Protein AF-A0A3M1YEK5-F1 (afdb_monomer_lite)

Foldseek 3Di:
DDKDWPDKAWDDDPDPDPDTKIKTKIFDQAAPDDDDFDWDWDQDPVPGTFTWGKHFPQDDPRGTIIIIIHD

Secondary structure (DSSP, 8-state):
-PEEEEEEEE-----SSS---EEEEEEES-SSS-PPSEEEEEEETTTEEEEEEEEEEEEETTEEEEEEEE-

pLDDT: mean 88.09, std 10.61, range [56.28, 97.44]

Sequence (71 aa):
YPLTLISAQPIVTQSHNNRQSFSLTLEHERTDIYLQQGTYPLEHSALGVLHLFIVPLGPHSTGMQYEVIFN

Structure (mmCIF, N/CA/C/O backbone):
data_AF-A0A3M1YEK5-F1
#
_entry.id   AF-A0A3M1YEK5-F1
#
loop_
_atom_site.group_PDB
_atom_site.id
_atom_site.type_symbol
_atom_site.label_atom_id
_atom_site.label_alt_id
_atom_site.label_comp_id
_atom_site.label_asym_id
_atom_site.label_entity_id
_atom_site.label_seq_id
_atom_site.pdbx_PDB_ins_code
_atom_site.Cartn_x
_atom_site.Cartn_y
_atom_site.Cartn_z
_atom_site.occupancy
_atom_site.B_iso_or_equiv
_atom_site.auth_seq_id
_atom_site.auth_comp_id
_atom_site.auth_asym_id
_atom_site.auth_atom_id
_atom_site.pdbx_PDB_model_num
ATOM 1 N N . TYR A 1 1 ? 7.729 -13.477 -1.071 1.00 66.19 1 TYR A N 1
ATOM 2 C CA . TYR A 1 1 ? 8.921 -12.615 -1.146 1.00 66.19 1 TYR A CA 1
ATOM 3 C C . TYR A 1 1 ? 8.696 -11.445 -0.207 1.00 66.19 1 TYR A C 1
ATOM 5 O O . TYR A 1 1 ? 7.547 -11.022 -0.103 1.00 66.19 1 TYR A O 1
ATOM 13 N N . PRO A 1 2 ? 9.711 -11.018 0.559 1.00 82.44 2 PRO A N 1
ATOM 14 C CA . PRO A 1 2 ? 9.553 -9.923 1.510 1.00 82.44 2 PRO A CA 1
ATOM 15 C C . PRO A 1 2 ? 9.312 -8.594 0.780 1.00 82.44 2 PRO A C 1
ATOM 17 O O . PRO A 1 2 ? 9.757 -8.411 -0.351 1.00 82.44 2 PRO A O 1
ATOM 20 N N . LEU A 1 3 ? 8.593 -7.684 1.437 1.00 88.25 3 LEU A N 1
ATOM 21 C CA . LEU A 1 3 ? 8.500 -6.279 1.045 1.00 88.25 3 LEU A CA 1
ATOM 22 C C . LEU A 1 3 ? 9.498 -5.486 1.885 1.00 88.25 3 LEU A C 1
ATOM 24 O O . LEU A 1 3 ? 9.550 -5.662 3.104 1.00 88.25 3 LEU A O 1
ATOM 28 N N . THR A 1 4 ? 10.248 -4.599 1.245 1.00 92.12 4 THR A N 1
ATOM 29 C CA . THR A 1 4 ? 11.174 -3.690 1.925 1.00 92.12 4 THR A CA 1
ATOM 30 C C . THR A 1 4 ? 10.503 -2.336 2.103 1.00 92.12 4 THR A C 1
ATOM 32 O O . THR A 1 4 ? 9.980 -1.771 1.145 1.00 92.12 4 THR A O 1
ATOM 35 N N . LEU A 1 5 ? 10.513 -1.803 3.327 1.00 94.06 5 LEU A N 1
ATOM 36 C CA . LEU A 1 5 ? 10.043 -0.446 3.604 1.00 94.06 5 LEU A CA 1
ATOM 37 C C . LEU A 1 5 ? 11.099 0.567 3.154 1.00 94.06 5 LEU A C 1
ATOM 39 O O . LEU A 1 5 ? 12.203 0.587 3.693 1.00 94.06 5 LEU A O 1
ATOM 43 N N . ILE A 1 6 ? 10.742 1.414 2.191 1.00 94.44 6 ILE A N 1
ATOM 44 C CA . ILE A 1 6 ? 11.606 2.475 1.664 1.00 94.44 6 ILE A CA 1
ATOM 45 C C . ILE A 1 6 ? 11.377 3.782 2.421 1.00 94.44 6 ILE A C 1
ATOM 47 O O . ILE A 1 6 ? 12.329 4.467 2.790 1.00 94.44 6 ILE A O 1
ATOM 51 N N . SER A 1 7 ? 10.116 4.141 2.664 1.00 94.69 7 SER A N 1
ATOM 52 C CA . SER A 1 7 ? 9.770 5.375 3.366 1.00 94.69 7 SER A CA 1
ATOM 53 C C . SER A 1 7 ? 8.408 5.279 4.053 1.00 94.69 7 SER A C 1
ATOM 55 O O . SER A 1 7 ? 7.563 4.466 3.679 1.00 94.69 7 SER A O 1
ATOM 57 N N . ALA A 1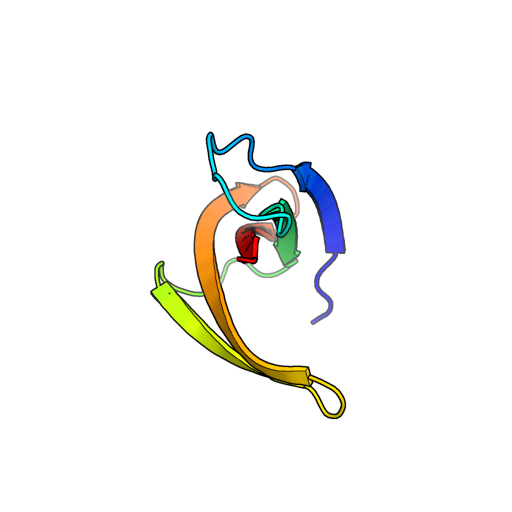 8 ? 8.206 6.128 5.060 1.00 96.12 8 ALA A N 1
ATOM 58 C CA . ALA A 1 8 ? 6.923 6.364 5.708 1.00 96.12 8 ALA A CA 1
ATOM 59 C C . ALA A 1 8 ? 6.724 7.876 5.839 1.00 96.12 8 ALA A C 1
ATOM 61 O O . ALA A 1 8 ? 7.594 8.561 6.382 1.00 96.12 8 ALA A O 1
ATOM 62 N N . GLN A 1 9 ? 5.613 8.402 5.326 1.00 94.12 9 GLN A N 1
ATOM 63 C CA . GLN A 1 9 ? 5.362 9.840 5.276 1.00 94.12 9 GLN A CA 1
ATOM 64 C C . GLN A 1 9 ? 3.950 10.176 5.761 1.00 94.12 9 GLN A C 1
ATOM 66 O O . GLN A 1 9 ? 2.993 9.495 5.393 1.00 94.12 9 GLN A O 1
ATOM 71 N N . PRO A 1 10 ? 3.781 11.232 6.574 1.00 92.06 10 PRO A N 1
ATOM 72 C CA . PRO A 1 10 ? 2.454 11.730 6.895 1.00 92.06 10 PRO A CA 1
ATOM 73 C C . PRO A 1 10 ? 1.791 12.309 5.643 1.00 92.06 10 PRO A C 1
ATOM 75 O O . PRO A 1 10 ? 2.412 13.061 4.893 1.00 92.06 10 PRO A O 1
ATOM 78 N N . ILE A 1 11 ? 0.501 12.040 5.466 1.00 86.69 11 ILE A N 1
ATOM 79 C CA . ILE A 1 11 ? -0.310 12.724 4.463 1.00 86.69 11 ILE A CA 1
ATOM 80 C C . ILE A 1 11 ? -0.901 13.949 5.152 1.00 86.69 11 ILE A C 1
ATOM 82 O O . ILE A 1 11 ? -1.715 13.843 6.071 1.00 86.69 11 ILE A O 1
ATOM 86 N N . VAL A 1 12 ? -0.456 15.133 4.736 1.00 78.31 12 VAL A N 1
ATOM 87 C CA . VAL A 1 12 ? -0.969 16.394 5.274 1.00 78.31 12 VAL A CA 1
ATOM 88 C C . VAL A 1 12 ? -2.342 16.656 4.662 1.00 78.31 12 VAL A C 1
ATOM 90 O O . VAL A 1 12 ? -2.472 17.305 3.628 1.00 78.31 12 VAL A O 1
ATOM 93 N N . THR A 1 13 ? -3.382 16.133 5.301 1.00 64.75 13 THR A N 1
ATOM 94 C CA . THR A 1 13 ? -4.768 16.504 5.015 1.00 64.75 13 THR A CA 1
ATOM 95 C C . THR A 1 13 ? -5.235 17.546 6.021 1.00 64.75 13 THR A C 1
ATOM 97 O O . THR A 1 13 ? -4.970 17.430 7.216 1.00 64.75 13 THR A O 1
ATOM 100 N N . GLN A 1 14 ? -5.983 18.555 5.568 1.00 60.41 14 GLN A N 1
ATOM 101 C CA . GLN A 1 14 ? -6.747 19.444 6.451 1.00 60.41 14 GLN A CA 1
ATOM 102 C C . GLN A 1 14 ? -7.954 18.683 7.032 1.00 60.41 14 GLN A C 1
ATOM 104 O O . GLN A 1 14 ? -9.109 18.969 6.728 1.00 60.41 14 GLN A O 1
ATOM 109 N N . SER A 1 15 ? -7.703 17.639 7.815 1.00 56.28 15 SER A N 1
ATOM 110 C CA . SER A 1 15 ? -8.740 16.842 8.461 1.00 56.28 15 SER A CA 1
ATOM 111 C C . SER A 1 15 ? -9.008 17.390 9.861 1.00 56.28 15 SER A C 1
ATOM 113 O O . SER A 1 15 ? -8.114 17.446 10.696 1.00 56.28 15 SER A O 1
ATOM 115 N N . HIS A 1 16 ? -10.264 17.746 10.142 1.00 57.56 16 HIS A N 1
ATOM 116 C CA . HIS A 1 16 ? -10.740 18.203 11.459 1.00 57.56 16 HIS A CA 1
ATOM 117 C C . HIS A 1 16 ? -10.790 17.080 12.523 1.00 57.56 16 HIS A C 1
ATOM 119 O O . HIS A 1 16 ? -11.356 17.267 13.596 1.00 57.56 16 HIS A O 1
ATOM 125 N N . ASN A 1 17 ? -10.218 15.908 12.229 1.00 60.97 17 ASN A N 1
ATOM 126 C CA . ASN A 1 17 ? -10.159 14.748 13.114 1.00 60.97 17 ASN A CA 1
ATOM 127 C C . ASN A 1 17 ? -8.708 14.483 13.532 1.00 60.97 17 ASN A C 1
ATOM 129 O O . ASN A 1 17 ? -7.802 14.568 12.710 1.00 60.97 17 ASN A O 1
ATOM 133 N N . ASN A 1 18 ? -8.508 14.054 14.782 1.00 64.88 18 ASN A N 1
ATOM 134 C CA . ASN A 1 18 ? -7.202 13.693 15.365 1.00 64.88 18 ASN A CA 1
ATOM 135 C C . ASN A 1 18 ? -6.505 12.480 14.706 1.00 64.88 18 ASN A C 1
ATOM 137 O O . ASN A 1 18 ? -5.475 12.026 15.201 1.00 64.88 18 ASN A O 1
ATOM 141 N N . ARG A 1 19 ? -7.062 11.913 13.630 1.00 73.50 19 ARG A N 1
ATOM 142 C CA . ARG A 1 19 ? -6.490 10.761 12.932 1.00 73.50 19 ARG A CA 1
ATOM 143 C C . ARG A 1 19 ? -5.758 11.253 11.691 1.00 73.50 19 ARG A C 1
ATOM 145 O O . ARG A 1 19 ? -6.383 11.724 10.747 1.00 73.50 19 ARG A O 1
ATOM 152 N N . GLN A 1 20 ? -4.433 11.186 11.746 1.00 82.06 20 GLN A N 1
ATOM 153 C CA . GLN A 1 20 ? -3.554 11.610 10.667 1.00 82.06 20 GLN A CA 1
ATOM 154 C C . GLN A 1 20 ? -3.274 10.428 9.739 1.00 82.06 20 GLN A C 1
ATOM 156 O O . GLN A 1 20 ? -2.734 9.410 10.176 1.00 82.06 20 GLN A O 1
ATOM 161 N N . SER A 1 21 ? -3.639 10.577 8.468 1.00 89.94 21 SER A N 1
ATOM 162 C CA . SER A 1 21 ? -3.304 9.610 7.427 1.00 89.94 21 SER A CA 1
ATOM 163 C C . SER A 1 21 ? -1.798 9.598 7.156 1.00 89.94 21 SER A C 1
ATOM 165 O O . SER A 1 21 ? -1.101 10.601 7.339 1.00 89.94 21 SER A O 1
ATOM 167 N N . PHE A 1 22 ? -1.285 8.465 6.693 1.00 93.31 22 PHE A N 1
ATOM 168 C CA . PHE A 1 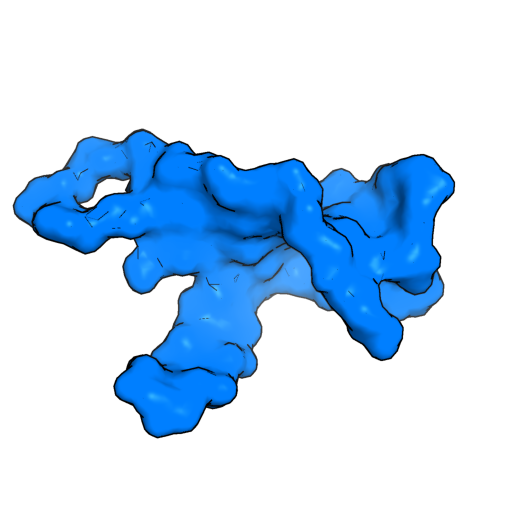22 ? 0.111 8.318 6.283 1.00 93.31 22 PHE A CA 1
ATOM 169 C C . PHE A 1 22 ? 0.219 7.365 5.095 1.00 93.31 22 PHE A C 1
ATOM 171 O O . PHE A 1 22 ? -0.659 6.524 4.882 1.00 93.31 22 PHE A O 1
ATOM 178 N N . SER A 1 23 ? 1.294 7.492 4.323 1.00 95.75 23 SER A N 1
ATOM 179 C CA . SER A 1 23 ? 1.648 6.540 3.278 1.00 95.75 23 SER A CA 1
ATOM 180 C C . SER A 1 23 ? 2.980 5.859 3.566 1.00 95.75 23 SER A C 1
ATOM 182 O O . SER A 1 23 ? 3.857 6.402 4.243 1.00 95.75 23 SER A O 1
ATOM 184 N N . LEU A 1 24 ? 3.107 4.629 3.075 1.00 96.31 24 LEU A N 1
ATOM 185 C CA . LEU A 1 24 ? 4.341 3.856 3.069 1.00 96.31 24 LEU A CA 1
ATOM 186 C C . LEU A 1 24 ? 4.755 3.611 1.623 1.00 96.31 24 LEU A C 1
ATOM 188 O O . LEU A 1 24 ? 3.935 3.156 0.825 1.00 96.31 24 LEU A O 1
ATOM 192 N N . THR A 1 25 ? 6.025 3.828 1.297 1.00 95.56 25 THR A N 1
ATOM 193 C CA . THR A 1 25 ? 6.603 3.309 0.055 1.00 95.56 25 THR A CA 1
ATOM 194 C C . THR A 1 25 ? 7.231 1.955 0.341 1.00 95.56 25 THR A C 1
ATOM 196 O O . THR A 1 25 ? 8.145 1.849 1.162 1.00 95.56 25 THR A O 1
ATOM 199 N N . LEU A 1 26 ? 6.742 0.924 -0.338 1.00 94.19 26 LEU A N 1
ATOM 200 C CA . LEU A 1 26 ? 7.238 -0.443 -0.245 1.00 94.19 26 LEU A CA 1
ATOM 201 C C . LEU A 1 26 ? 7.850 -0.865 -1.577 1.00 94.19 26 LEU A C 1
ATOM 203 O O . LEU A 1 26 ? 7.337 -0.522 -2.640 1.00 94.19 26 LEU A O 1
ATOM 207 N N . GLU A 1 27 ? 8.910 -1.659 -1.518 1.00 92.69 27 GLU A N 1
ATOM 208 C CA . GLU A 1 27 ? 9.541 -2.254 -2.690 1.00 92.69 27 GLU A CA 1
ATOM 209 C C . GLU A 1 27 ? 9.463 -3.779 -2.628 1.00 92.69 27 GLU A C 1
ATOM 211 O O . GLU A 1 27 ? 9.690 -4.395 -1.584 1.00 92.69 27 GLU A O 1
ATOM 216 N N . HIS A 1 28 ? 9.124 -4.385 -3.761 1.00 90.50 28 HIS A N 1
ATOM 217 C CA . HIS A 1 28 ? 9.042 -5.824 -3.947 1.00 90.50 28 HIS A CA 1
ATOM 218 C C . HIS A 1 28 ? 10.043 -6.268 -5.008 1.00 90.50 28 HIS A C 1
ATOM 220 O O . HIS A 1 28 ? 9.974 -5.786 -6.129 1.00 90.50 28 HIS A O 1
ATOM 226 N N . GLU A 1 29 ? 10.897 -7.246 -4.715 1.00 86.56 29 GLU A N 1
ATOM 227 C CA . GLU A 1 29 ? 12.003 -7.653 -5.605 1.00 86.56 29 GLU A CA 1
ATOM 228 C C . GLU A 1 29 ? 11.566 -8.226 -6.968 1.00 86.56 29 GLU A C 1
ATOM 230 O O . GLU A 1 29 ? 12.363 -8.328 -7.899 1.00 86.56 29 GLU A O 1
ATOM 235 N N . ARG A 1 30 ? 10.295 -8.622 -7.116 1.00 81.38 30 ARG A N 1
ATOM 236 C CA . ARG A 1 30 ? 9.772 -9.139 -8.389 1.00 81.38 30 ARG A CA 1
ATOM 237 C C . ARG A 1 30 ? 9.053 -8.073 -9.196 1.00 81.38 30 ARG A C 1
ATOM 239 O O . ARG A 1 30 ? 8.248 -7.320 -8.653 1.00 81.38 30 ARG A O 1
ATOM 246 N N . THR A 1 31 ? 9.276 -8.123 -10.504 1.00 77.56 31 THR A N 1
ATOM 247 C CA . THR A 1 31 ? 8.639 -7.275 -11.520 1.00 77.56 31 THR A CA 1
ATOM 248 C C . THR A 1 31 ? 7.616 -8.022 -12.381 1.00 77.56 31 THR A C 1
ATOM 250 O O . THR A 1 31 ? 6.881 -7.392 -13.135 1.00 77.56 31 THR A O 1
ATOM 253 N N . ASP A 1 32 ? 7.542 -9.352 -12.279 1.00 79.00 32 ASP A N 1
ATOM 254 C CA . ASP A 1 32 ? 6.658 -10.196 -13.094 1.00 79.00 32 ASP A CA 1
ATOM 255 C C . ASP A 1 32 ? 5.240 -10.348 -12.518 1.00 79.00 32 ASP A C 1
ATOM 257 O O . ASP A 1 32 ? 4.312 -10.719 -13.234 1.00 79.00 32 ASP A O 1
ATOM 261 N N . ILE A 1 33 ? 5.059 -10.034 -11.234 1.00 80.38 33 ILE A N 1
ATOM 262 C CA . ILE A 1 33 ? 3.764 -10.002 -10.553 1.00 80.38 33 ILE A CA 1
ATOM 263 C C . ILE A 1 33 ? 3.636 -8.653 -9.864 1.00 80.38 33 ILE A C 1
ATOM 265 O O . ILE A 1 33 ? 4.502 -8.279 -9.070 1.00 80.38 33 ILE A O 1
ATOM 269 N N . TYR A 1 34 ? 2.539 -7.948 -10.136 1.00 87.00 34 TYR A N 1
ATOM 270 C CA . TYR A 1 34 ? 2.257 -6.678 -9.488 1.00 87.00 34 TYR A CA 1
ATOM 271 C C . TYR A 1 34 ? 0.790 -6.521 -9.101 1.00 87.00 34 TYR A C 1
ATOM 273 O O . TYR A 1 34 ? -0.111 -7.059 -9.748 1.00 87.00 34 TYR A O 1
ATOM 281 N N . LEU A 1 35 ? 0.565 -5.783 -8.014 1.00 90.44 35 LEU A N 1
ATOM 282 C CA . LEU A 1 35 ? -0.771 -5.360 -7.613 1.00 90.44 35 LEU A CA 1
ATOM 283 C C . LEU A 1 35 ? -1.211 -4.180 -8.477 1.00 90.44 35 LEU A C 1
ATOM 285 O O . LEU A 1 35 ? -0.450 -3.237 -8.698 1.00 90.44 35 LEU A O 1
ATOM 289 N N . GLN A 1 36 ? -2.450 -4.247 -8.955 1.00 94.12 36 GLN A N 1
ATOM 290 C CA . GLN A 1 36 ? -3.086 -3.120 -9.621 1.00 94.12 36 GLN A CA 1
ATOM 291 C C . GLN A 1 36 ? -3.425 -2.035 -8.600 1.00 94.12 36 GLN A C 1
ATOM 293 O O . GLN A 1 36 ? -3.505 -2.287 -7.398 1.00 94.12 36 GLN A O 1
ATOM 298 N N . GLN A 1 37 ? -3.649 -0.818 -9.083 1.00 97.12 37 GLN A N 1
ATOM 299 C CA . GLN A 1 37 ? -4.156 0.239 -8.221 1.00 97.12 37 GLN A CA 1
ATOM 300 C C . GLN A 1 37 ? -5.537 -0.143 -7.677 1.00 97.12 37 GLN A C 1
ATOM 302 O O . GLN A 1 37 ? -6.432 -0.494 -8.449 1.00 97.12 37 GLN A O 1
ATOM 307 N N . GLY A 1 38 ? -5.737 -0.038 -6.365 1.00 97.25 38 GLY A N 1
ATOM 308 C CA . GLY A 1 38 ? -7.028 -0.362 -5.770 1.00 97.25 38 GLY A CA 1
ATOM 309 C C . GLY A 1 38 ? -7.023 -0.452 -4.253 1.00 97.25 38 GLY A C 1
ATOM 310 O O . GLY A 1 38 ? -5.995 -0.293 -3.599 1.00 97.25 38 GLY A O 1
ATOM 311 N N . THR A 1 39 ? -8.207 -0.712 -3.700 1.00 97.44 39 THR A N 1
ATOM 312 C CA . THR A 1 39 ? -8.399 -0.920 -2.264 1.00 97.44 39 THR A CA 1
ATOM 313 C C . THR A 1 39 ? -8.392 -2.409 -1.949 1.00 97.44 39 THR A C 1
ATOM 315 O O . THR A 1 39 ? -9.259 -3.148 -2.415 1.00 97.44 39 THR A O 1
ATOM 318 N N . TYR A 1 40 ? -7.446 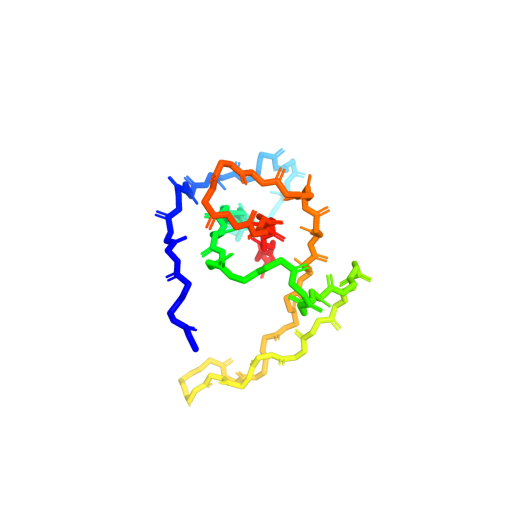-2.833 -1.118 1.00 95.75 40 TYR A N 1
ATOM 319 C CA . TYR A 1 40 ? -7.256 -4.220 -0.716 1.00 95.75 40 TYR A CA 1
ATOM 320 C C . TYR A 1 40 ? -7.576 -4.394 0.774 1.00 95.75 40 TYR A C 1
ATOM 322 O O . TYR A 1 40 ? -7.109 -3.597 1.593 1.00 95.75 40 TYR A O 1
ATOM 330 N N . PRO A 1 41 ? -8.368 -5.412 1.155 1.00 96.00 41 PRO A N 1
ATOM 331 C CA . PRO A 1 41 ? -8.574 -5.739 2.557 1.00 96.00 41 PRO A CA 1
ATOM 332 C C . PRO A 1 41 ? -7.313 -6.396 3.135 1.00 96.00 41 PRO A C 1
ATOM 334 O O . PRO A 1 41 ? -6.788 -7.357 2.574 1.00 96.00 41 PRO A O 1
ATOM 337 N N . LEU A 1 42 ? -6.847 -5.892 4.275 1.00 93.81 42 LEU A N 1
ATOM 338 C CA . LEU A 1 42 ? -5.812 -6.495 5.105 1.00 93.81 42 LEU A CA 1
ATOM 339 C C . LEU A 1 42 ? -6.440 -6.917 6.432 1.00 93.81 42 LEU A C 1
ATOM 341 O O . LEU A 1 42 ? -6.877 -6.075 7.216 1.00 93.81 42 LEU A O 1
ATOM 345 N N . GLU A 1 43 ? -6.456 -8.217 6.702 1.00 96.00 43 GLU A N 1
ATOM 346 C CA . GLU A 1 43 ? -6.881 -8.740 7.998 1.00 96.00 43 GLU A CA 1
ATOM 347 C C . GLU A 1 43 ? -5.747 -8.597 9.017 1.00 96.00 43 GLU A C 1
ATOM 349 O O . GLU A 1 43 ? -4.676 -9.187 8.868 1.00 96.00 43 GLU A O 1
ATOM 354 N N . HIS A 1 44 ? -5.979 -7.813 10.070 1.00 92.44 44 HIS A N 1
ATOM 355 C CA . HIS A 1 44 ? -5.042 -7.643 11.171 1.00 92.44 44 HIS A CA 1
ATOM 356 C C . HIS A 1 44 ? -5.664 -8.133 12.479 1.00 92.44 44 HIS A C 1
ATOM 358 O O . HIS A 1 44 ? -6.711 -7.647 12.908 1.00 92.44 44 HIS A O 1
ATOM 364 N N . SER A 1 45 ? -4.985 -9.051 13.165 1.00 94.12 45 SER A N 1
ATOM 365 C CA . SER A 1 45 ? -5.519 -9.753 14.343 1.00 94.12 45 SER A CA 1
ATOM 366 C C . SER A 1 45 ? -6.013 -8.829 15.462 1.00 94.12 45 SER A C 1
ATOM 368 O O . SER A 1 45 ? -7.013 -9.132 16.103 1.00 94.12 45 SER A O 1
ATOM 370 N N . ALA A 1 46 ? -5.348 -7.692 15.681 1.00 96.38 46 ALA A N 1
ATOM 371 C CA . ALA A 1 46 ? -5.725 -6.729 16.719 1.00 96.38 46 ALA A CA 1
ATOM 372 C C . ALA A 1 46 ? -6.571 -5.543 16.217 1.00 96.38 46 ALA A C 1
ATOM 374 O O . ALA A 1 46 ? -7.170 -4.848 17.030 1.00 96.38 46 ALA A O 1
ATOM 375 N N . LEU A 1 47 ? -6.589 -5.275 14.905 1.00 91.50 47 LEU A N 1
ATOM 376 C CA . LEU A 1 47 ? -7.198 -4.057 14.336 1.00 91.50 47 LEU A CA 1
ATOM 377 C C . LEU A 1 47 ? -8.423 -4.355 13.459 1.00 91.50 47 LEU A C 1
ATOM 379 O O . LEU A 1 47 ? -9.096 -3.428 13.018 1.00 91.50 47 LEU A O 1
ATOM 383 N N . GLY A 1 48 ? -8.727 -5.632 13.218 1.00 94.62 48 GLY A N 1
ATOM 384 C CA . GLY A 1 48 ? -9.770 -6.048 12.291 1.00 94.62 48 GLY A CA 1
ATOM 385 C C . GLY A 1 48 ? -9.339 -5.882 10.835 1.00 94.62 48 GLY A C 1
ATOM 386 O O . GLY A 1 48 ? -8.156 -5.973 10.504 1.00 94.62 48 GLY A O 1
ATOM 387 N N . VAL A 1 49 ? -10.314 -5.671 9.952 1.00 95.94 49 VAL A N 1
ATOM 388 C CA . VAL A 1 49 ? -10.070 -5.491 8.517 1.00 95.94 49 VAL A CA 1
ATOM 389 C C . VAL A 1 49 ? -9.717 -4.034 8.233 1.00 95.94 49 VAL A C 1
ATOM 391 O O . VAL A 1 49 ? -10.520 -3.132 8.468 1.00 95.94 49 VAL A O 1
ATOM 394 N N . LEU A 1 50 ? -8.524 -3.812 7.691 1.00 94.19 50 LEU A N 1
ATOM 395 C CA . LEU A 1 50 ? -8.075 -2.520 7.187 1.00 94.19 50 LEU A CA 1
ATOM 396 C C . LEU A 1 50 ? -8.258 -2.482 5.670 1.00 94.19 50 LEU A C 1
ATOM 398 O O . LEU A 1 50 ? -7.811 -3.379 4.965 1.00 94.19 50 LEU A O 1
ATOM 402 N N . HIS A 1 51 ? -8.881 -1.430 5.153 1.00 95.06 51 HIS A N 1
ATOM 403 C CA . HIS A 1 51 ? -8.994 -1.210 3.713 1.00 95.06 51 HIS A CA 1
ATOM 404 C C . HIS A 1 51 ? -7.846 -0.314 3.250 1.00 95.06 51 HIS A C 1
ATOM 406 O O . HIS A 1 51 ? -7.901 0.903 3.416 1.00 95.06 51 HIS A O 1
ATOM 412 N N . LEU A 1 52 ? -6.795 -0.926 2.704 1.00 95.06 52 LEU A N 1
ATOM 413 C CA . LEU A 1 52 ? -5.588 -0.227 2.274 1.00 95.06 52 LEU A CA 1
ATOM 414 C C . LEU A 1 52 ? -5.695 0.153 0.807 1.00 95.06 52 LEU A C 1
ATOM 416 O O . LEU A 1 52 ? -5.954 -0.705 -0.036 1.00 95.06 52 LEU A O 1
ATOM 420 N N . PHE A 1 53 ? -5.467 1.424 0.494 1.00 96.12 53 PHE A N 1
ATOM 421 C CA . PHE A 1 53 ? -5.379 1.861 -0.892 1.00 96.12 53 PHE A CA 1
ATOM 422 C C . PHE A 1 53 ? -3.931 1.734 -1.368 1.00 96.12 53 PHE A C 1
ATOM 424 O O . PHE A 1 53 ? -3.028 2.306 -0.760 1.00 96.12 53 PHE A O 1
ATOM 431 N N . ILE A 1 54 ? -3.715 0.947 -2.420 1.00 96.31 54 ILE A N 1
ATOM 432 C CA . ILE A 1 54 ? -2.396 0.630 -2.968 1.00 96.31 54 ILE A CA 1
ATOM 433 C C . ILE A 1 54 ? -2.282 1.236 -4.363 1.00 96.31 54 ILE A C 1
ATOM 435 O O . ILE A 1 54 ? -3.184 1.072 -5.188 1.00 96.31 54 ILE A O 1
ATOM 439 N N . VAL A 1 55 ? -1.160 1.904 -4.632 1.00 96.12 55 VAL A N 1
ATOM 440 C CA . VAL A 1 55 ? -0.819 2.490 -5.931 1.00 96.12 55 VAL A CA 1
ATOM 441 C C . VAL A 1 55 ? 0.505 1.893 -6.417 1.00 96.12 55 VAL A C 1
ATOM 443 O O . VAL A 1 55 ? 1.524 2.066 -5.748 1.00 96.12 55 VAL A O 1
ATOM 446 N N . PRO A 1 56 ? 0.540 1.193 -7.564 1.00 95.06 56 PRO A N 1
ATOM 447 C CA . PRO A 1 56 ? 1.795 0.796 -8.186 1.00 95.06 56 PRO A CA 1
ATOM 448 C C . PRO A 1 56 ? 2.527 2.039 -8.713 1.00 95.06 56 PRO A C 1
ATOM 450 O O . PRO A 1 56 ? 2.012 2.743 -9.578 1.00 95.06 56 PRO A O 1
ATOM 453 N N . LEU A 1 57 ? 3.739 2.292 -8.217 1.00 93.75 57 LEU A N 1
ATOM 454 C CA . LEU A 1 57 ? 4.583 3.413 -8.660 1.00 93.75 57 LEU A CA 1
ATOM 455 C C . LEU A 1 57 ? 5.428 3.062 -9.894 1.00 93.75 57 LEU A C 1
ATOM 457 O O . LEU A 1 57 ? 5.997 3.943 -10.534 1.00 93.75 57 LEU A O 1
ATOM 461 N N . GLY A 1 58 ? 5.478 1.775 -10.246 1.00 88.62 58 GLY A N 1
ATOM 462 C CA . GLY A 1 58 ? 6.245 1.253 -11.370 1.00 88.62 58 GLY A CA 1
ATOM 463 C C . GLY A 1 58 ? 7.516 0.518 -10.936 1.00 88.62 58 GLY A C 1
ATOM 464 O O . GLY A 1 58 ? 7.806 0.398 -9.741 1.00 88.62 58 GLY A O 1
ATOM 465 N N . PRO A 1 59 ? 8.258 -0.034 -11.909 1.00 87.88 59 PRO A N 1
ATOM 466 C CA . PRO A 1 59 ? 9.525 -0.691 -11.646 1.00 87.88 59 PRO A CA 1
ATOM 467 C C . PRO A 1 59 ? 10.596 0.322 -11.218 1.00 87.88 59 PRO A C 1
ATOM 469 O O . PRO A 1 59 ? 10.694 1.426 -11.748 1.00 87.88 59 PRO A O 1
ATOM 472 N N . HIS A 1 60 ? 11.434 -0.105 -10.287 1.00 84.00 60 HIS A N 1
ATOM 473 C CA . HIS A 1 60 ? 12.614 0.566 -9.769 1.00 84.00 60 HIS A CA 1
ATOM 474 C C . HIS A 1 60 ? 13.835 -0.363 -9.922 1.00 84.00 60 HIS A C 1
ATOM 476 O O . HIS A 1 60 ? 13.705 -1.489 -10.405 1.00 84.00 60 HIS A O 1
ATOM 482 N N . SER A 1 61 ? 15.031 0.088 -9.529 1.00 78.06 61 SER A N 1
A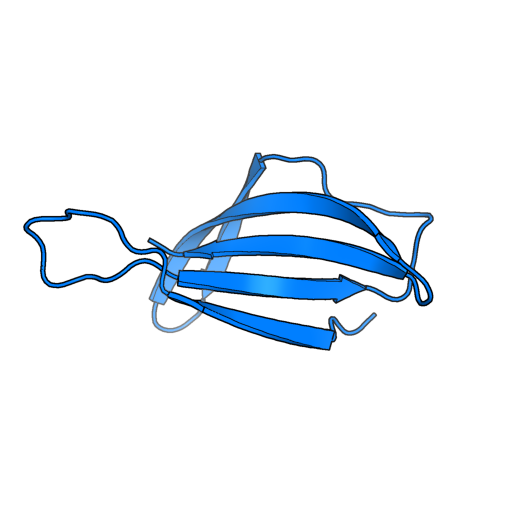TOM 483 C CA . SER A 1 61 ? 16.310 -0.614 -9.758 1.00 78.06 61 SER A CA 1
ATOM 484 C C . SER A 1 61 ? 16.340 -2.079 -9.310 1.00 78.06 61 SER A C 1
ATOM 486 O O . SER A 1 61 ? 17.116 -2.871 -9.837 1.00 78.06 61 SER A O 1
ATOM 488 N N . THR A 1 62 ? 15.516 -2.424 -8.328 1.00 75.56 62 THR A N 1
ATOM 489 C CA . THR A 1 62 ? 15.531 -3.690 -7.589 1.00 75.56 62 THR A CA 1
ATOM 490 C C . THR A 1 62 ? 14.199 -4.432 -7.654 1.00 75.56 62 THR A C 1
ATOM 492 O O . THR A 1 62 ? 14.123 -5.546 -7.147 1.00 75.56 62 THR A O 1
ATOM 495 N N . GLY A 1 63 ? 13.154 -3.871 -8.279 1.00 85.25 63 GLY A N 1
ATOM 496 C CA . GLY A 1 63 ? 11.832 -4.494 -8.255 1.00 85.25 63 GLY A CA 1
ATOM 497 C C . GLY A 1 63 ? 10.664 -3.558 -8.561 1.00 85.25 63 GLY A C 1
ATOM 498 O O . GLY A 1 63 ? 10.844 -2.529 -9.194 1.00 85.25 63 GLY A O 1
ATOM 499 N N . MET A 1 64 ? 9.452 -3.911 -8.135 1.00 92.31 64 MET A N 1
ATOM 500 C CA . MET A 1 64 ? 8.249 -3.080 -8.261 1.00 92.31 64 MET A CA 1
ATOM 501 C C . MET A 1 64 ? 8.026 -2.258 -6.988 1.00 92.31 64 MET A C 1
ATOM 503 O O . MET A 1 64 ? 8.075 -2.810 -5.887 1.00 92.31 64 MET A O 1
ATOM 507 N N . GLN A 1 65 ? 7.736 -0.965 -7.127 1.00 94.44 65 GLN A N 1
ATOM 508 C CA . GLN A 1 65 ? 7.407 -0.095 -5.999 1.00 94.44 65 GL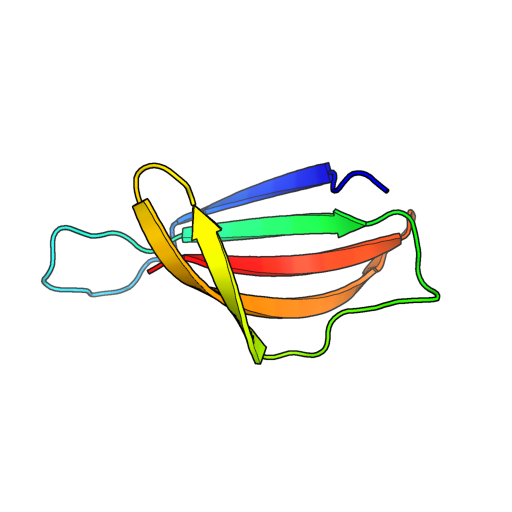N A CA 1
ATOM 509 C C . GLN A 1 65 ? 5.906 0.147 -5.869 1.00 94.44 65 GLN A C 1
ATOM 511 O O . GLN A 1 65 ? 5.170 0.225 -6.857 1.00 94.44 65 GLN A O 1
ATOM 516 N N . TYR A 1 66 ? 5.473 0.308 -4.624 1.00 95.56 66 TYR A N 1
ATOM 517 C CA . TYR A 1 66 ? 4.094 0.572 -4.252 1.00 95.56 66 TYR A CA 1
ATOM 518 C C . TYR A 1 66 ? 4.032 1.688 -3.226 1.00 95.56 66 TYR A C 1
ATOM 520 O O . TYR A 1 66 ? 4.814 1.708 -2.277 1.00 95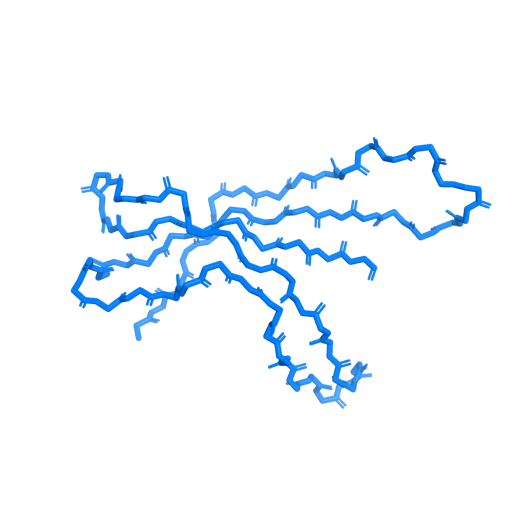.56 66 TYR A O 1
ATOM 528 N N . GLU A 1 67 ? 3.049 2.561 -3.370 1.00 96.56 67 GLU A N 1
ATOM 529 C CA . GLU A 1 67 ? 2.582 3.397 -2.277 1.00 96.56 67 GLU A CA 1
ATOM 530 C C . GLU A 1 67 ? 1.367 2.734 -1.623 1.00 96.56 67 GLU A C 1
ATOM 532 O O . GLU A 1 67 ? 0.440 2.302 -2.309 1.00 96.56 67 GLU A O 1
ATOM 537 N N . VAL A 1 68 ? 1.377 2.637 -0.295 1.00 96.56 68 VAL A N 1
ATOM 538 C CA . VAL A 1 68 ? 0.279 2.093 0.510 1.00 96.56 68 VAL A CA 1
ATOM 539 C C . VAL A 1 68 ? -0.228 3.179 1.442 1.00 96.56 68 VAL A C 1
ATOM 541 O O . VAL A 1 68 ? 0.532 3.687 2.263 1.00 96.56 68 VAL A O 1
ATOM 544 N N . ILE A 1 69 ? -1.507 3.522 1.333 1.00 95.06 69 ILE A N 1
ATOM 545 C CA . ILE A 1 69 ? -2.129 4.634 2.055 1.00 95.06 69 ILE A CA 1
ATOM 546 C C . ILE A 1 69 ? -3.016 4.115 3.190 1.00 95.06 69 ILE A C 1
ATOM 548 O O . ILE A 1 69 ? -3.876 3.252 2.987 1.00 95.06 69 ILE A O 1
ATOM 552 N N . PHE A 1 70 ? -2.814 4.689 4.378 1.00 92.50 70 PHE A N 1
ATOM 553 C CA . PHE A 1 70 ? -3.540 4.406 5.614 1.00 92.50 70 PHE A CA 1
ATOM 554 C C . PHE A 1 70 ? -4.339 5.643 6.049 1.00 92.50 70 PHE A C 1
ATOM 556 O O . PHE A 1 70 ? -3.778 6.736 6.138 1.00 92.50 70 PHE A O 1
ATOM 563 N N . ASN A 1 71 ? -5.629 5.453 6.358 1.00 87.50 71 ASN A N 1
ATOM 564 C CA . ASN A 1 71 ? -6.568 6.473 6.856 1.00 87.50 71 ASN A CA 1
ATOM 565 C C . ASN A 1 71 ? -7.134 6.102 8.226 1.00 87.50 71 ASN A C 1
ATOM 567 O O . ASN A 1 71 ? -7.234 4.884 8.525 1.00 87.50 71 ASN A O 1
#

Radius of gyration: 13.28 Å; chains: 1; bounding box: 27×32×30 Å